Protein AF-A0A9J5ZP70-F1 (afdb_monomer_lite)

Radius of gyration: 16.61 Å; chains: 1; bounding box: 34×45×33 Å

Secondary structure (DSSP, 8-state):
----HHHHH-----HHHHHHHHSS------PSTTGGGS---TT--------TTSSHHHHHHHHHHHHHS-SEETTEE-----S-----

Organism: Solanum commersonii (NCBI:txid4109)

Foldseek 3Di:
DDDDVVNVVPDPDDPVRVCVVVVPDWDFQQWPPPCSPPRDTPPDDDDDDDDPPPCPVVRVVVSVQLAPDACDDPRDGPNHDHDDPPPD

InterPro domains:
  IPR027417 P-loop containing nucleoside triphosphate hydrolase [G3DSA:3.40.50.300] (38-88)
  IPR030547 DNA repair protein XRCC2 [PTHR46644] (6-83)

Sequence (88 aa):
MASSAREWIEADETAKQFLTRVFSERPFLPLPPPLHRIPLRPGNVVEIVGPSPSSKTRILMQAAINCILPKEWKGVNYGGLERISYVC

Structure (mmCIF, N/CA/C/O backbone):
data_AF-A0A9J5ZP70-F1
#
_entry.id   AF-A0A9J5ZP70-F1
#
loop_
_atom_site.group_PDB
_atom_site.id
_atom_site.type_symbol
_atom_site.label_atom_id
_atom_site.label_alt_id
_atom_site.label_comp_id
_atom_site.label_asym_id
_atom_site.label_entity_id
_atom_site.label_seq_id
_atom_site.pdbx_PDB_ins_code
_atom_site.Cartn_x
_atom_site.Cartn_y
_atom_site.Cartn_z
_atom_site.occupancy
_atom_site.B_iso_or_equiv
_atom_site.auth_seq_id
_atom_site.auth_comp_id
_atom_site.auth_asym_id
_atom_site.auth_atom_id
_atom_site.pdbx_PDB_model_num
ATOM 1 N N . MET A 1 1 ? 8.044 -21.750 13.026 1.00 41.19 1 MET A N 1
ATOM 2 C CA . MET A 1 1 ? 6.974 -22.614 12.486 1.00 41.19 1 MET A CA 1
ATOM 3 C C . MET A 1 1 ? 6.278 -21.824 11.398 1.00 41.19 1 MET A C 1
ATOM 5 O O . MET A 1 1 ? 5.802 -20.738 11.692 1.00 41.19 1 MET A O 1
ATOM 9 N N . ALA A 1 2 ? 6.349 -22.280 10.148 1.00 51.19 2 ALA A N 1
ATOM 10 C CA . ALA A 1 2 ? 5.685 -21.606 9.037 1.00 51.19 2 ALA A CA 1
ATOM 11 C C . ALA A 1 2 ? 4.192 -21.938 9.111 1.00 51.19 2 ALA A C 1
ATOM 13 O O . ALA A 1 2 ? 3.840 -23.108 8.971 1.00 51.19 2 ALA A O 1
ATOM 14 N N . SER A 1 3 ? 3.346 -20.942 9.383 1.00 57.59 3 SER A N 1
ATOM 15 C CA . SER A 1 3 ? 1.895 -21.119 9.315 1.00 57.59 3 SER A CA 1
ATOM 16 C C . SER A 1 3 ? 1.526 -21.514 7.891 1.00 57.59 3 SER A C 1
ATOM 18 O O . SER A 1 3 ? 1.972 -20.871 6.930 1.00 57.59 3 SER A O 1
ATOM 20 N N . SER A 1 4 ? 0.765 -22.591 7.733 1.00 72.31 4 SER A N 1
ATOM 21 C CA . SER A 1 4 ? 0.378 -23.044 6.397 1.00 72.31 4 SER A CA 1
ATOM 22 C C . SER A 1 4 ? -0.548 -22.002 5.756 1.00 72.31 4 SER A C 1
ATOM 24 O O . SER A 1 4 ? -1.338 -21.365 6.445 1.00 72.31 4 SER A O 1
ATOM 26 N N . ALA A 1 5 ? -0.493 -21.815 4.432 1.00 67.88 5 ALA A N 1
ATOM 27 C CA . ALA A 1 5 ? -1.405 -20.888 3.746 1.00 67.88 5 ALA A CA 1
ATOM 28 C C . ALA A 1 5 ? -2.888 -21.213 4.022 1.00 67.88 5 ALA A C 1
ATOM 30 O O . ALA A 1 5 ? -3.732 -20.327 3.959 1.00 67.88 5 ALA A O 1
ATOM 31 N N . ARG A 1 6 ? -3.193 -22.471 4.374 1.00 63.22 6 ARG A N 1
ATOM 32 C CA . ARG A 1 6 ? -4.523 -22.899 4.813 1.00 63.22 6 ARG A CA 1
ATOM 33 C C . ARG A 1 6 ? -4.930 -22.299 6.150 1.00 63.22 6 ARG A C 1
ATOM 35 O O . ARG A 1 6 ? -6.050 -21.837 6.235 1.00 63.22 6 ARG A O 1
ATOM 42 N N . GLU A 1 7 ? -4.037 -22.197 7.130 1.00 67.62 7 GLU A N 1
ATOM 43 C CA . GLU A 1 7 ? -4.340 -21.544 8.419 1.00 67.62 7 GLU A CA 1
ATOM 44 C C . GLU A 1 7 ? -4.642 -20.044 8.262 1.00 67.62 7 GLU A C 1
ATOM 46 O O . GLU A 1 7 ? -5.358 -19.470 9.074 1.00 67.62 7 GLU A O 1
ATOM 51 N N . TRP A 1 8 ? -4.125 -19.398 7.210 1.00 61.31 8 TRP A N 1
ATOM 52 C CA . TRP A 1 8 ? -4.475 -18.013 6.873 1.00 61.31 8 TRP A CA 1
ATOM 53 C C . TRP A 1 8 ? -5.830 -17.890 6.148 1.00 61.31 8 TRP A C 1
ATOM 55 O O . TRP A 1 8 ? -6.477 -16.848 6.228 1.00 61.31 8 TRP A O 1
ATOM 65 N N . ILE A 1 9 ? -6.254 -18.937 5.429 1.00 65.62 9 ILE A N 1
ATOM 66 C CA . ILE A 1 9 ? -7.482 -18.958 4.614 1.00 65.62 9 ILE A CA 1
ATOM 67 C C . ILE A 1 9 ? -8.683 -19.494 5.409 1.00 65.62 9 ILE A C 1
ATOM 69 O O . ILE A 1 9 ? -9.792 -18.983 5.259 1.00 65.62 9 ILE A O 1
ATOM 73 N N . GLU A 1 10 ? -8.475 -20.511 6.245 1.00 61.50 10 GLU A N 1
ATOM 74 C CA . GLU A 1 10 ? -9.477 -21.126 7.118 1.00 61.50 10 GLU A CA 1
ATOM 75 C C . GLU A 1 10 ? -9.635 -20.283 8.386 1.00 61.50 10 GLU A C 1
ATOM 77 O O . GLU A 1 10 ? -9.168 -20.623 9.470 1.00 61.50 10 GLU A O 1
ATOM 82 N N . ALA A 1 11 ? -10.281 -19.128 8.241 1.00 63.81 11 ALA A N 1
ATOM 83 C CA . ALA A 1 11 ? -10.781 -18.390 9.387 1.00 63.81 11 ALA A CA 1
ATOM 84 C C . ALA A 1 11 ? -12.142 -18.976 9.789 1.00 63.81 11 ALA A C 1
ATOM 86 O O . ALA A 1 11 ? -13.165 -18.632 9.195 1.00 63.81 11 ALA A O 1
ATOM 87 N N . ASP A 1 12 ? -12.164 -19.831 10.813 1.00 74.06 12 ASP A N 1
ATOM 88 C CA . ASP A 1 12 ? -13.393 -20.177 11.539 1.00 74.06 12 ASP A CA 1
ATOM 89 C C . ASP A 1 12 ? -13.865 -18.947 12.336 1.00 74.06 12 ASP A C 1
ATOM 91 O O . ASP A 1 12 ? -13.733 -18.863 13.559 1.00 74.06 12 ASP A O 1
ATOM 95 N N . GLU A 1 13 ? -14.364 -17.928 11.634 1.00 81.06 13 GLU A N 1
ATOM 96 C CA . GLU A 1 13 ? -14.883 -16.706 12.240 1.00 81.06 13 GLU A CA 1
ATOM 97 C C . GLU A 1 13 ? -16.409 -16.628 12.124 1.00 81.06 13 GLU A C 1
ATOM 99 O O . GLU A 1 13 ? -17.022 -16.946 11.104 1.00 81.06 13 GLU A O 1
ATOM 104 N N . THR A 1 14 ? -17.057 -16.172 13.196 1.00 88.50 14 THR A N 1
ATOM 105 C CA . THR A 1 14 ? -18.490 -15.865 13.168 1.00 88.50 14 THR A CA 1
ATOM 106 C C . THR A 1 14 ? -18.760 -14.666 12.259 1.00 88.50 14 THR A C 1
ATOM 108 O O . THR A 1 14 ? -17.923 -13.773 12.114 1.00 88.50 14 THR A O 1
ATOM 111 N N . ALA A 1 15 ? -19.984 -14.553 11.734 1.00 86.62 15 ALA A N 1
ATOM 112 C CA . ALA A 1 15 ? -20.391 -13.392 10.938 1.00 86.62 15 ALA A CA 1
ATOM 113 C C . ALA A 1 15 ? -20.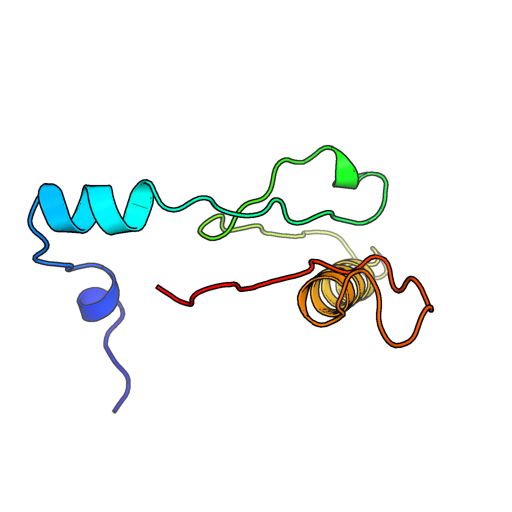127 -12.053 11.658 1.00 86.62 15 ALA A C 1
ATOM 115 O O . ALA A 1 15 ? -19.697 -11.087 11.037 1.00 86.62 15 ALA A O 1
ATOM 116 N N . LYS A 1 16 ? -20.315 -11.989 12.985 1.00 88.81 16 LYS A N 1
ATOM 117 C CA . LYS A 1 16 ? -20.021 -10.786 13.781 1.00 88.81 16 LYS A CA 1
ATOM 118 C C . LYS A 1 16 ? -18.530 -10.429 13.765 1.00 88.81 16 LYS A C 1
ATOM 120 O O . LYS A 1 16 ? -18.198 -9.249 13.651 1.00 88.81 16 LYS A O 1
ATOM 125 N N . GLN A 1 17 ? -17.647 -11.419 13.895 1.00 84.81 17 GLN A N 1
ATOM 126 C CA . GLN A 1 17 ? -16.193 -11.221 13.855 1.00 84.81 17 GLN A CA 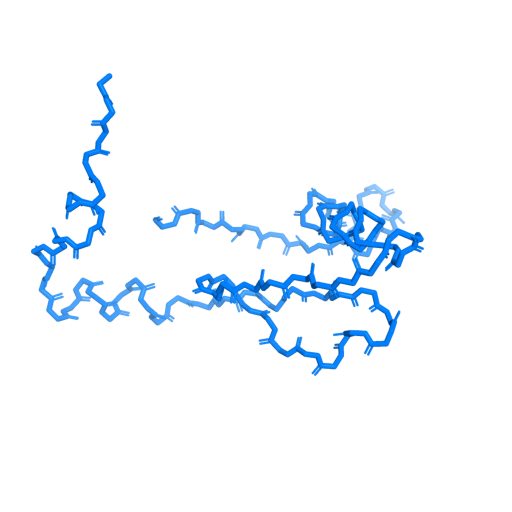1
ATOM 127 C C . GLN A 1 17 ? -15.743 -10.771 12.463 1.00 84.81 17 GLN A C 1
ATOM 129 O O . GLN A 1 17 ? -15.066 -9.746 12.361 1.00 84.81 17 GLN A O 1
ATOM 134 N N . PHE A 1 18 ? -16.243 -11.427 11.410 1.00 82.62 18 PHE A N 1
ATOM 135 C CA . PHE A 1 18 ? -16.001 -11.022 10.024 1.00 82.62 18 PHE A CA 1
ATOM 136 C C . PHE A 1 18 ? -16.419 -9.571 9.784 1.00 82.62 18 PHE A C 1
ATOM 138 O O . PHE A 1 18 ? -15.628 -8.756 9.312 1.00 82.62 18 PHE A O 1
ATOM 145 N N . LEU A 1 19 ? -17.652 -9.214 10.157 1.00 84.31 19 LEU A N 1
ATOM 146 C CA . LEU A 1 19 ? -18.161 -7.860 9.954 1.00 84.31 19 LEU A CA 1
ATOM 147 C C . LEU A 1 19 ? -17.348 -6.844 10.759 1.00 84.31 19 LEU A C 1
ATOM 149 O O . LEU A 1 19 ? -16.990 -5.811 10.216 1.00 84.31 19 LEU A O 1
ATOM 153 N N . THR A 1 20 ? -16.967 -7.150 11.999 1.00 84.25 20 THR A N 1
ATOM 154 C CA . THR A 1 20 ? -16.133 -6.252 12.818 1.00 84.25 20 THR A CA 1
ATOM 155 C C . THR A 1 20 ? -14.766 -5.981 12.169 1.00 84.25 20 THR A C 1
ATOM 157 O O . THR A 1 20 ? -14.306 -4.839 12.154 1.00 84.25 20 THR A O 1
ATOM 160 N N . ARG A 1 21 ? -14.146 -7.011 11.578 1.00 78.25 21 ARG A N 1
ATOM 161 C CA . ARG A 1 21 ? -12.855 -6.939 10.868 1.00 78.25 21 ARG A CA 1
ATOM 162 C C . ARG A 1 21 ? -12.948 -6.254 9.499 1.00 78.25 21 ARG A C 1
ATOM 164 O O . ARG A 1 21 ? -11.998 -5.624 9.033 1.00 78.25 21 ARG A O 1
ATOM 171 N N . VAL A 1 22 ? -14.072 -6.406 8.802 1.00 73.81 22 VAL A N 1
ATOM 172 C CA . VAL A 1 22 ? -14.260 -5.859 7.447 1.00 73.81 22 VAL A CA 1
ATOM 173 C C . VAL A 1 22 ? -14.806 -4.432 7.467 1.00 73.81 22 VAL A C 1
ATOM 175 O O . VAL A 1 22 ? -14.404 -3.640 6.617 1.00 73.81 22 VAL A O 1
ATOM 178 N N . PHE A 1 23 ? -15.654 -4.081 8.438 1.00 75.69 23 PHE A N 1
ATOM 179 C CA . PHE A 1 23 ? -16.242 -2.741 8.578 1.00 75.69 23 PHE A CA 1
ATOM 180 C C . PHE A 1 23 ? -15.303 -1.697 9.192 1.00 75.69 23 PHE A C 1
ATOM 182 O O . PHE A 1 23 ? -15.693 -0.540 9.331 1.00 75.69 23 PHE A O 1
ATOM 189 N N . SER A 1 24 ? -14.071 -2.061 9.545 1.00 69.88 24 SER A N 1
ATOM 190 C CA . SER A 1 24 ? -13.073 -1.087 9.985 1.00 69.88 24 SER A CA 1
ATOM 191 C C . SER A 1 24 ? -12.758 -0.112 8.842 1.00 69.88 24 SER A C 1
ATOM 193 O O . SER A 1 24 ? -12.549 -0.540 7.705 1.00 69.88 24 SER A O 1
ATOM 195 N N . GLU A 1 25 ? -12.709 1.193 9.119 1.00 67.12 25 GLU A N 1
ATOM 196 C CA . GLU A 1 25 ? -12.300 2.180 8.117 1.00 67.12 25 GLU A CA 1
ATOM 197 C C . GLU A 1 25 ? -10.887 1.869 7.622 1.00 67.12 25 GLU A C 1
ATOM 199 O O . GLU A 1 25 ? -9.947 1.714 8.402 1.00 67.12 25 GLU A O 1
ATOM 204 N N . ARG A 1 26 ? -10.738 1.758 6.300 1.00 72.00 26 ARG A N 1
ATOM 205 C CA . ARG A 1 26 ? -9.456 1.453 5.667 1.00 72.00 26 ARG A CA 1
ATOM 206 C C . ARG A 1 26 ? -8.953 2.693 4.943 1.00 72.00 26 ARG A C 1
ATOM 208 O O . ARG A 1 26 ? -9.616 3.115 3.988 1.00 72.00 26 ARG A O 1
ATOM 215 N N . PRO A 1 27 ? -7.812 3.272 5.356 1.00 73.81 27 PRO A N 1
ATOM 216 C CA . PRO A 1 27 ? -7.279 4.447 4.693 1.00 73.81 27 PRO A CA 1
ATOM 217 C C . PRO A 1 27 ? -6.935 4.120 3.241 1.00 73.81 27 PRO A C 1
ATOM 219 O O . PRO A 1 27 ? -6.502 3.017 2.901 1.00 73.81 27 PRO A O 1
ATOM 222 N N . PHE A 1 28 ? -7.157 5.102 2.376 1.00 79.06 28 PHE A N 1
ATOM 223 C CA . PHE A 1 28 ? -6.750 5.029 0.985 1.00 79.06 28 PHE A CA 1
ATOM 224 C C . PHE A 1 28 ? -5.220 5.087 0.888 1.00 79.06 28 PHE A C 1
ATOM 226 O O . PHE A 1 28 ? -4.599 5.898 1.574 1.00 79.06 28 PHE A O 1
ATOM 233 N N . LEU A 1 29 ? -4.618 4.252 0.036 1.00 81.44 29 LEU A N 1
ATOM 234 C CA . LEU A 1 29 ? -3.190 4.300 -0.269 1.00 81.44 29 LEU A CA 1
ATOM 235 C C . LEU A 1 29 ? -2.948 5.187 -1.505 1.00 81.44 29 LEU A C 1
ATOM 237 O O . LEU A 1 29 ? -3.173 4.728 -2.629 1.00 81.44 29 LEU A O 1
ATOM 241 N N . PRO A 1 30 ? -2.462 6.432 -1.343 1.00 77.56 30 PRO A N 1
ATOM 242 C CA . PRO A 1 30 ? -2.185 7.305 -2.470 1.00 77.56 30 PRO A CA 1
ATOM 243 C C . PRO A 1 30 ? -0.914 6.845 -3.189 1.00 77.56 30 PRO A C 1
ATOM 245 O O . PRO A 1 30 ? 0.200 6.938 -2.663 1.00 77.56 30 PRO A O 1
ATOM 248 N N . LEU A 1 31 ? -1.083 6.362 -4.419 1.00 83.31 31 LEU A N 1
ATOM 249 C CA . LEU A 1 31 ? 0.022 6.097 -5.334 1.00 83.31 31 LEU A CA 1
ATOM 250 C C . LEU A 1 31 ? 0.497 7.385 -6.027 1.00 83.31 31 LEU A C 1
ATOM 252 O O . LEU A 1 31 ? -0.289 8.320 -6.200 1.00 83.31 31 LEU A O 1
ATOM 256 N N . PRO A 1 32 ? 1.764 7.444 -6.479 1.00 81.50 32 PRO A N 1
ATOM 257 C CA . PRO A 1 32 ? 2.249 8.576 -7.260 1.00 81.50 32 PRO A CA 1
ATOM 258 C C . PRO A 1 32 ? 1.470 8.729 -8.581 1.00 81.50 32 PRO A C 1
ATOM 260 O O . PRO A 1 32 ? 0.999 7.736 -9.147 1.00 81.50 32 PRO A O 1
ATOM 263 N N . PRO A 1 33 ? 1.339 9.953 -9.128 1.00 80.25 33 PRO A N 1
ATOM 264 C CA . PRO A 1 33 ? 0.784 10.152 -10.461 1.00 80.25 33 PRO A CA 1
ATOM 265 C C . PRO A 1 33 ? 1.510 9.325 -11.537 1.00 80.25 33 PRO A C 1
ATOM 267 O O . PRO A 1 33 ? 2.731 9.196 -11.473 1.00 80.25 33 PRO A O 1
ATOM 270 N N . PRO A 1 34 ? 0.781 8.765 -12.526 1.00 80.69 34 PRO A N 1
ATOM 271 C CA . PRO A 1 34 ? -0.663 8.898 -12.777 1.00 80.69 34 PRO A CA 1
ATOM 272 C C . PRO A 1 34 ? -1.555 7.927 -11.974 1.00 80.69 34 PRO A C 1
ATOM 274 O O . PRO A 1 34 ? -2.777 7.989 -12.087 1.00 80.69 34 PRO A O 1
ATOM 277 N N . LEU A 1 35 ? -0.976 7.055 -11.146 1.00 83.00 35 LEU A N 1
ATOM 278 C CA . LEU A 1 35 ? -1.690 5.976 -10.451 1.00 83.00 35 LEU A CA 1
ATOM 279 C C . LEU A 1 35 ? -2.514 6.443 -9.237 1.00 83.00 35 LEU A C 1
ATOM 281 O O . LEU A 1 35 ? -3.289 5.660 -8.698 1.00 83.00 35 LEU A O 1
ATOM 285 N N . HIS A 1 36 ? -2.419 7.720 -8.847 1.00 82.31 36 HIS A N 1
ATOM 286 C CA . HIS A 1 36 ? -3.191 8.334 -7.752 1.00 82.31 36 HIS A CA 1
ATOM 287 C C . HIS A 1 36 ? -4.718 8.174 -7.878 1.00 82.31 36 HIS A C 1
ATOM 289 O O . HIS A 1 36 ? -5.437 8.366 -6.903 1.00 82.31 36 HIS A O 1
ATOM 295 N N . ARG A 1 37 ? -5.222 7.846 -9.076 1.00 81.75 37 ARG A N 1
ATOM 296 C CA . ARG A 1 37 ? -6.652 7.639 -9.349 1.00 81.75 37 ARG A CA 1
ATOM 297 C C . ARG A 1 37 ? -7.152 6.241 -8.987 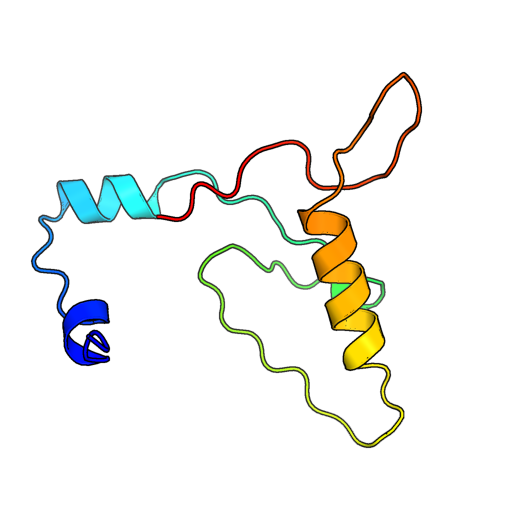1.00 81.75 37 ARG A C 1
ATOM 299 O O . ARG A 1 37 ? -8.357 6.020 -9.008 1.00 81.75 37 ARG A O 1
ATOM 306 N N . ILE A 1 38 ? -6.254 5.296 -8.709 1.00 84.06 38 ILE A N 1
ATOM 307 C CA . ILE A 1 38 ? -6.618 3.909 -8.404 1.00 84.06 38 ILE A CA 1
ATOM 308 C C . ILE A 1 38 ? -6.945 3.810 -6.908 1.00 84.06 38 ILE A C 1
ATOM 310 O O . ILE A 1 38 ? -6.027 4.001 -6.113 1.00 84.06 38 ILE A O 1
ATOM 314 N N . PRO A 1 39 ? -8.194 3.485 -6.506 1.00 81.38 39 PRO A N 1
ATOM 315 C CA . PRO A 1 39 ? -8.647 3.477 -5.114 1.00 81.38 39 PRO A CA 1
ATOM 316 C C . PRO A 1 39 ? -8.164 2.245 -4.305 1.00 81.38 39 PRO A C 1
ATOM 318 O O . PRO A 1 39 ? -8.976 1.457 -3.830 1.00 81.38 39 PRO A O 1
ATOM 321 N N . LEU A 1 40 ? -6.851 2.060 -4.138 1.00 85.44 40 LEU A N 1
ATOM 322 C CA . LEU A 1 40 ? -6.233 1.031 -3.299 1.00 85.44 40 LEU A CA 1
ATOM 323 C C . LEU A 1 40 ? -6.505 1.189 -1.799 1.00 85.44 40 LEU A C 1
ATOM 325 O O . LEU A 1 40 ? -6.316 2.257 -1.215 1.00 85.44 40 LEU A O 1
ATOM 329 N N . ARG A 1 41 ? -6.878 0.080 -1.160 1.00 81.25 41 ARG A N 1
ATOM 330 C CA . ARG A 1 41 ? -7.123 -0.028 0.283 1.00 81.25 41 ARG A CA 1
ATOM 331 C C . ARG A 1 41 ? -6.413 -1.256 0.866 1.00 81.25 41 ARG A C 1
ATOM 333 O O . ARG A 1 41 ? -6.196 -2.230 0.140 1.00 81.25 41 ARG A O 1
ATOM 340 N N . PRO A 1 42 ? -6.105 -1.264 2.176 1.00 79.31 42 PRO A N 1
ATOM 341 C CA . PRO A 1 42 ? -5.688 -2.470 2.883 1.00 79.31 42 PRO A CA 1
ATOM 342 C C . PRO A 1 42 ? -6.565 -3.687 2.541 1.00 79.31 42 PRO A C 1
ATOM 344 O O . PRO A 1 42 ? -7.798 -3.613 2.550 1.00 79.31 42 PRO A O 1
ATOM 347 N N . GLY A 1 43 ? -5.918 -4.806 2.215 1.00 78.75 43 GLY A N 1
ATOM 348 C CA . GLY A 1 43 ? -6.562 -6.036 1.744 1.00 78.75 43 GLY A CA 1
ATOM 349 C C . GLY A 1 43 ? -6.699 -6.153 0.222 1.00 78.75 43 GLY A C 1
ATOM 350 O O . GLY A 1 43 ? -7.079 -7.213 -0.264 1.00 78.75 43 GLY A O 1
ATOM 351 N N . ASN A 1 44 ? -6.385 -5.111 -0.551 1.00 84.38 44 ASN A N 1
ATOM 352 C CA . ASN A 1 44 ? -6.209 -5.264 -1.993 1.00 84.38 44 ASN A CA 1
ATOM 353 C C . ASN A 1 44 ? -4.844 -5.886 -2.299 1.00 84.38 44 ASN A C 1
ATOM 355 O O . ASN A 1 44 ? -3.836 -5.518 -1.698 1.00 84.38 44 ASN A O 1
ATOM 359 N N . VAL A 1 45 ? -4.818 -6.787 -3.277 1.00 87.12 45 VAL A N 1
ATOM 360 C CA . VAL A 1 45 ? -3.585 -7.300 -3.877 1.00 87.12 45 VAL A CA 1
ATOM 361 C C . VAL A 1 45 ? -3.403 -6.597 -5.215 1.00 87.12 45 VAL A C 1
ATOM 363 O O . VAL A 1 45 ? -4.337 -6.535 -6.013 1.00 87.12 45 VAL A O 1
ATOM 366 N N . VAL A 1 46 ? -2.220 -6.031 -5.442 1.00 86.88 46 VAL A N 1
ATOM 367 C CA . VAL A 1 46 ? -1.903 -5.252 -6.644 1.00 86.88 46 VAL A CA 1
ATOM 368 C C . VAL A 1 46 ? -0.604 -5.760 -7.237 1.00 86.88 46 VAL A C 1
ATOM 370 O O . VAL A 1 46 ? 0.415 -5.812 -6.551 1.00 86.88 46 VAL A O 1
ATOM 373 N N . GLU A 1 47 ? -0.636 -6.081 -8.524 1.00 90.31 47 GLU A N 1
ATOM 374 C CA . GLU A 1 47 ? 0.542 -6.449 -9.298 1.00 90.31 47 GLU A CA 1
ATOM 375 C C . GLU A 1 47 ? 0.968 -5.276 -10.194 1.00 90.31 47 GLU A C 1
ATOM 377 O O . GLU A 1 47 ? 0.149 -4.693 -10.904 1.00 90.31 47 GLU A O 1
ATOM 382 N N . ILE A 1 48 ? 2.256 -4.916 -10.166 1.00 88.62 48 ILE A N 1
ATOM 383 C CA . ILE A 1 48 ? 2.827 -3.870 -11.027 1.00 88.62 48 ILE A CA 1
ATOM 384 C C . ILE A 1 48 ? 3.753 -4.529 -12.052 1.00 88.62 48 ILE A C 1
ATOM 386 O O . ILE A 1 48 ? 4.878 -4.915 -11.729 1.00 88.62 48 ILE A O 1
ATOM 390 N N . VAL A 1 49 ? 3.303 -4.601 -13.305 1.00 92.19 49 VAL A N 1
ATOM 391 C CA . VAL A 1 49 ? 4.023 -5.264 -14.403 1.00 92.19 49 VAL A CA 1
ATOM 392 C C . VAL A 1 49 ? 4.610 -4.239 -15.376 1.00 92.19 49 VAL A C 1
ATOM 394 O O . VAL A 1 49 ? 4.010 -3.207 -15.669 1.00 92.19 49 VAL A O 1
ATOM 397 N N . GLY A 1 50 ? 5.809 -4.516 -15.890 1.00 92.00 50 GLY A N 1
ATOM 398 C CA . GLY A 1 50 ? 6.420 -3.750 -16.977 1.00 92.00 50 GLY A CA 1
ATOM 399 C C . GLY A 1 50 ? 7.906 -4.074 -17.171 1.00 92.00 50 GLY A C 1
ATOM 400 O O . GLY A 1 50 ? 8.540 -4.586 -16.241 1.00 92.00 50 GLY A O 1
ATOM 401 N N . PRO A 1 51 ? 8.494 -3.769 -18.341 1.00 93.94 51 PRO A N 1
ATOM 402 C CA . PRO A 1 51 ? 9.913 -4.009 -18.615 1.00 93.94 51 PRO A CA 1
ATOM 403 C C . PRO A 1 51 ? 10.818 -3.120 -17.750 1.00 93.94 51 PRO A C 1
ATOM 405 O O . PRO A 1 51 ? 10.387 -2.109 -17.200 1.00 93.94 51 PRO A O 1
ATOM 408 N N . SER A 1 52 ? 12.092 -3.471 -17.586 1.00 93.12 52 SER A N 1
ATOM 409 C CA . SER A 1 52 ? 13.051 -2.509 -17.024 1.00 93.12 52 SER A CA 1
ATOM 410 C C . SER A 1 52 ? 13.337 -1.417 -18.067 1.00 93.12 52 SER A C 1
ATOM 412 O O . SER A 1 52 ? 13.546 -1.791 -19.221 1.00 93.12 52 SER A O 1
ATOM 414 N N . PRO A 1 53 ? 13.357 -0.105 -17.732 1.00 86.44 53 PRO A N 1
ATOM 415 C CA . PRO A 1 53 ? 13.225 0.535 -16.415 1.00 86.44 53 PRO A CA 1
ATOM 416 C C . PRO A 1 53 ? 11.856 1.229 -16.175 1.00 86.44 53 PRO A C 1
ATOM 418 O O . PRO A 1 53 ? 11.770 2.448 -16.041 1.00 86.44 53 PRO A O 1
ATOM 421 N N . SER A 1 54 ? 10.757 0.477 -16.045 1.00 89.56 54 SER A N 1
ATOM 422 C CA . SER A 1 54 ? 9.387 1.017 -15.879 1.00 89.56 54 SER A CA 1
ATOM 423 C C . SER A 1 54 ? 9.043 1.605 -14.495 1.00 89.56 54 SER A C 1
ATOM 425 O O . SER A 1 54 ? 7.879 1.658 -14.108 1.00 89.56 54 SER A O 1
ATOM 427 N N . SER A 1 55 ? 10.034 2.027 -13.706 1.00 91.12 55 SER A N 1
ATOM 428 C CA . SER A 1 55 ? 9.843 2.649 -12.380 1.00 91.12 55 SER A CA 1
ATOM 429 C C . SER A 1 55 ? 9.105 1.821 -11.310 1.00 91.12 55 SER A C 1
ATOM 431 O O . SER A 1 55 ? 8.775 2.375 -10.264 1.00 91.12 55 SER A O 1
ATOM 433 N N . LYS A 1 56 ? 8.915 0.503 -11.492 1.00 93.00 56 LYS A N 1
ATOM 434 C CA . LYS A 1 56 ? 8.264 -0.393 -10.501 1.00 93.00 56 LYS A CA 1
ATOM 435 C C . LYS A 1 56 ? 8.794 -0.181 -9.078 1.00 93.00 56 LYS A C 1
ATOM 437 O O . LYS A 1 56 ? 8.029 0.112 -8.166 1.00 93.00 56 LYS A O 1
ATOM 442 N N . THR A 1 57 ? 10.117 -0.232 -8.914 1.00 92.06 57 THR A N 1
ATOM 443 C CA . THR A 1 57 ? 10.792 -0.021 -7.624 1.00 92.06 57 THR A CA 1
ATOM 444 C C . THR A 1 57 ? 10.505 1.361 -7.042 1.00 92.06 57 THR A C 1
ATOM 446 O O . THR A 1 57 ? 10.247 1.485 -5.851 1.00 92.06 57 THR A O 1
ATOM 449 N N . ARG A 1 58 ? 10.498 2.409 -7.875 1.00 92.00 58 ARG A N 1
ATOM 450 C CA . ARG A 1 58 ? 10.259 3.789 -7.430 1.00 92.00 58 ARG A CA 1
ATOM 451 C C . ARG A 1 58 ? 8.817 4.000 -6.969 1.00 92.00 58 ARG A C 1
ATOM 453 O O . ARG A 1 58 ? 8.602 4.693 -5.981 1.00 92.00 58 ARG A O 1
ATOM 460 N N . ILE A 1 59 ? 7.851 3.376 -7.646 1.00 90.50 59 ILE A N 1
ATOM 461 C CA . ILE A 1 59 ? 6.436 3.402 -7.250 1.00 90.50 59 ILE A CA 1
ATOM 462 C C . ILE A 1 59 ? 6.262 2.738 -5.880 1.00 90.50 59 ILE A C 1
ATOM 464 O O . ILE A 1 59 ? 5.666 3.339 -4.988 1.00 90.50 59 ILE A O 1
ATOM 468 N N . LEU A 1 60 ? 6.829 1.540 -5.692 1.00 90.56 60 LEU A N 1
ATOM 469 C CA . LEU A 1 60 ? 6.750 0.815 -4.419 1.00 90.56 60 LEU A CA 1
ATOM 470 C C . LEU A 1 60 ? 7.455 1.563 -3.278 1.00 90.56 60 LEU A C 1
ATOM 472 O O . LEU A 1 60 ? 6.911 1.644 -2.180 1.00 90.56 60 LEU A O 1
ATOM 476 N N . MET A 1 61 ? 8.619 2.169 -3.538 1.00 91.88 61 MET A N 1
ATOM 477 C CA . MET A 1 61 ? 9.313 2.993 -2.543 1.00 91.88 61 MET A CA 1
ATOM 478 C C . MET A 1 61 ? 8.486 4.212 -2.127 1.00 91.88 61 MET A C 1
ATOM 480 O O . MET A 1 61 ? 8.370 4.484 -0.936 1.00 91.88 61 MET A O 1
ATOM 484 N N . GLN A 1 62 ? 7.871 4.927 -3.076 1.00 87.94 62 GLN A N 1
ATOM 485 C CA . GLN A 1 62 ? 7.038 6.084 -2.739 1.00 87.94 62 GLN A CA 1
ATOM 486 C C . GLN A 1 62 ? 5.801 5.675 -1.932 1.00 87.94 62 GLN A C 1
ATOM 488 O O . GLN A 1 62 ? 5.448 6.357 -0.971 1.00 87.94 62 GLN A O 1
ATOM 493 N N . ALA A 1 63 ? 5.168 4.552 -2.285 1.00 87.12 63 ALA A N 1
ATOM 494 C CA . ALA A 1 63 ? 4.057 4.008 -1.512 1.00 87.12 63 ALA A CA 1
ATOM 495 C C . ALA A 1 63 ? 4.486 3.682 -0.070 1.00 87.12 63 ALA A C 1
ATOM 497 O O . ALA A 1 63 ? 3.796 4.064 0.871 1.00 87.12 63 ALA A O 1
ATOM 498 N N . ALA A 1 64 ? 5.655 3.057 0.118 1.00 87.69 64 ALA A N 1
ATOM 499 C CA . ALA A 1 64 ? 6.193 2.753 1.444 1.00 87.69 64 ALA A CA 1
ATOM 500 C C . ALA A 1 64 ? 6.487 4.019 2.269 1.00 87.69 64 ALA A C 1
ATOM 502 O O . ALA A 1 64 ? 6.122 4.081 3.441 1.00 87.69 64 ALA A O 1
ATOM 503 N N . ILE A 1 65 ? 7.086 5.045 1.657 1.00 87.12 65 ILE A N 1
ATOM 504 C CA . ILE A 1 65 ? 7.347 6.338 2.310 1.00 87.12 65 ILE A CA 1
ATOM 505 C C . ILE A 1 65 ? 6.036 6.971 2.793 1.00 87.12 65 ILE A C 1
ATOM 507 O O . ILE A 1 65 ? 5.942 7.363 3.956 1.00 87.12 65 ILE A O 1
ATOM 511 N N . ASN A 1 66 ? 5.011 7.011 1.934 1.00 83.50 66 ASN A N 1
ATOM 512 C CA . ASN A 1 66 ? 3.701 7.565 2.283 1.00 83.50 66 ASN A CA 1
ATOM 513 C C . ASN A 1 66 ? 3.043 6.804 3.448 1.00 83.50 66 ASN A C 1
ATOM 515 O O . ASN A 1 66 ? 2.363 7.418 4.262 1.00 83.50 66 ASN A O 1
ATOM 519 N N . CYS A 1 67 ? 3.243 5.486 3.545 1.00 81.94 67 CYS A N 1
ATOM 520 C CA . CYS A 1 67 ? 2.709 4.673 4.642 1.00 81.94 67 CYS A CA 1
ATOM 521 C C . CYS A 1 67 ? 3.423 4.893 5.981 1.00 81.94 67 CYS A C 1
ATOM 523 O O . CYS A 1 67 ? 2.795 4.764 7.028 1.00 81.94 67 CYS A O 1
ATOM 525 N N . ILE A 1 68 ? 4.735 5.141 5.957 1.00 84.06 68 ILE A N 1
ATOM 526 C CA . ILE A 1 68 ? 5.566 5.199 7.170 1.00 84.06 68 ILE A CA 1
ATOM 527 C C . ILE A 1 68 ? 5.589 6.611 7.761 1.00 84.06 68 ILE A C 1
ATOM 529 O O . ILE A 1 68 ? 5.647 6.767 8.982 1.00 84.06 68 ILE A O 1
ATOM 533 N N . LEU A 1 69 ? 5.572 7.643 6.914 1.00 85.62 69 LEU A N 1
ATOM 534 C CA . LEU A 1 69 ? 5.655 9.021 7.380 1.00 85.62 69 LEU A CA 1
ATOM 535 C C . LEU A 1 69 ? 4.301 9.526 7.911 1.00 85.62 69 LEU A C 1
ATOM 537 O O . LEU A 1 69 ? 3.250 9.180 7.371 1.00 85.62 69 LEU A O 1
ATOM 541 N N . PRO A 1 70 ? 4.301 10.380 8.948 1.00 83.94 70 PRO A N 1
ATOM 542 C CA . PRO A 1 70 ? 3.098 11.095 9.363 1.00 83.94 70 PRO A CA 1
ATOM 543 C C . PRO A 1 70 ? 2.719 12.175 8.334 1.00 83.94 70 PRO A C 1
ATOM 545 O O . PRO A 1 70 ? 3.529 12.549 7.486 1.00 83.94 70 PRO A O 1
ATOM 548 N N . LYS A 1 71 ? 1.501 12.730 8.419 1.00 83.25 71 LYS A N 1
ATOM 549 C CA . LYS A 1 71 ? 1.145 13.930 7.633 1.00 83.25 71 LYS A CA 1
ATOM 550 C C . LYS A 1 71 ? 1.993 15.121 8.049 1.00 83.25 71 LYS A C 1
ATOM 552 O O . LYS A 1 71 ? 2.522 15.821 7.195 1.00 83.25 71 LYS A O 1
ATOM 557 N N . GLU A 1 72 ? 2.146 15.319 9.352 1.00 86.19 72 GLU A N 1
ATOM 558 C CA . GLU A 1 72 ? 2.912 16.415 9.923 1.00 86.19 72 GLU A CA 1
ATOM 559 C C . GLU A 1 72 ? 3.732 15.924 11.116 1.00 86.19 72 GLU A C 1
ATOM 561 O O . GLU A 1 72 ? 3.274 15.104 11.913 1.00 86.19 72 GLU A O 1
ATOM 566 N N . TRP A 1 73 ? 4.959 16.421 11.250 1.00 84.38 73 TRP A N 1
ATOM 567 C CA . TRP A 1 73 ? 5.762 16.225 12.450 1.00 84.38 73 TRP A CA 1
ATOM 568 C C . TRP A 1 73 ? 6.554 17.491 12.757 1.00 84.38 73 TRP A C 1
ATOM 570 O O . TRP A 1 73 ? 7.276 18.006 11.906 1.00 84.38 73 TRP A O 1
ATOM 580 N N . LYS A 1 74 ? 6.402 18.003 13.987 1.00 87.88 74 LYS A N 1
ATOM 581 C CA . LYS A 1 74 ? 7.044 19.241 14.467 1.00 87.88 74 LYS A CA 1
ATOM 582 C C . LYS A 1 74 ? 6.806 20.460 13.552 1.00 87.88 74 LYS A C 1
ATOM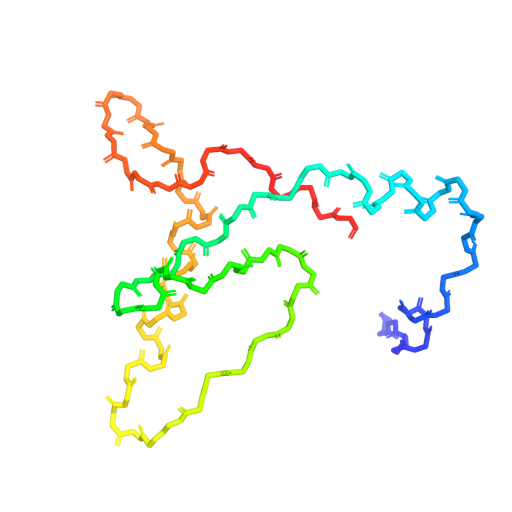 584 O O . LYS A 1 74 ? 7.726 21.242 13.331 1.00 87.88 74 LYS A O 1
ATOM 589 N N . GLY A 1 75 ? 5.597 20.618 13.008 1.00 87.56 75 GLY A N 1
ATOM 590 C CA . GLY A 1 75 ? 5.262 21.732 12.111 1.00 87.56 75 GLY A CA 1
ATOM 591 C C . GLY A 1 75 ? 5.709 21.547 10.657 1.00 87.56 75 GLY A C 1
ATOM 592 O O . GLY A 1 75 ? 5.471 22.427 9.833 1.00 87.56 75 GLY A O 1
ATOM 593 N N . VAL A 1 76 ? 6.358 20.426 10.316 1.00 86.75 76 VAL A N 1
ATOM 594 C CA . VAL A 1 76 ? 6.757 20.101 8.939 1.00 86.75 76 VAL A CA 1
ATOM 595 C C . VAL A 1 76 ? 5.768 19.105 8.349 1.00 86.75 76 VAL A C 1
ATOM 597 O O . VAL A 1 76 ? 5.559 18.030 8.911 1.00 86.75 76 VAL A O 1
ATOM 600 N N . ASN A 1 77 ? 5.179 19.448 7.202 1.00 84.88 77 ASN A N 1
ATOM 601 C CA . ASN A 1 77 ? 4.269 18.571 6.472 1.00 84.88 77 ASN A CA 1
ATOM 602 C C . ASN A 1 77 ? 5.065 17.592 5.593 1.00 84.88 77 ASN A C 1
ATOM 604 O O . ASN A 1 77 ? 5.750 18.001 4.657 1.00 84.88 77 ASN A O 1
ATOM 608 N N . TYR A 1 78 ? 4.970 16.303 5.906 1.00 82.12 78 TYR A N 1
ATOM 609 C CA . TYR A 1 78 ? 5.604 15.216 5.159 1.00 82.12 78 TYR A CA 1
ATOM 610 C C . TYR A 1 78 ? 4.638 14.538 4.178 1.00 82.12 78 TYR A C 1
ATOM 612 O O . TYR A 1 78 ? 5.075 13.744 3.347 1.00 82.12 78 TYR A O 1
ATOM 620 N N . GLY A 1 79 ? 3.336 14.833 4.264 1.00 74.69 79 GLY A N 1
ATOM 621 C CA . GLY A 1 79 ? 2.324 14.320 3.340 1.00 74.69 79 GLY A CA 1
ATOM 622 C C . GLY A 1 79 ? 2.062 12.811 3.428 1.00 74.69 79 GLY A C 1
ATOM 623 O O . GLY A 1 79 ? 1.441 12.261 2.519 1.00 74.69 79 GLY A O 1
ATOM 624 N N . GLY A 1 80 ? 2.530 12.135 4.483 1.00 78.81 80 GLY A N 1
ATOM 625 C CA . GLY A 1 80 ? 2.278 10.710 4.701 1.00 78.81 80 GLY A CA 1
ATOM 626 C C . GLY A 1 80 ? 0.880 10.409 5.259 1.00 78.81 80 GLY A C 1
ATOM 627 O O . GLY A 1 80 ? 0.045 11.299 5.408 1.00 78.81 80 GLY A O 1
ATOM 628 N N . LEU A 1 81 ? 0.579 9.147 5.553 1.00 72.44 81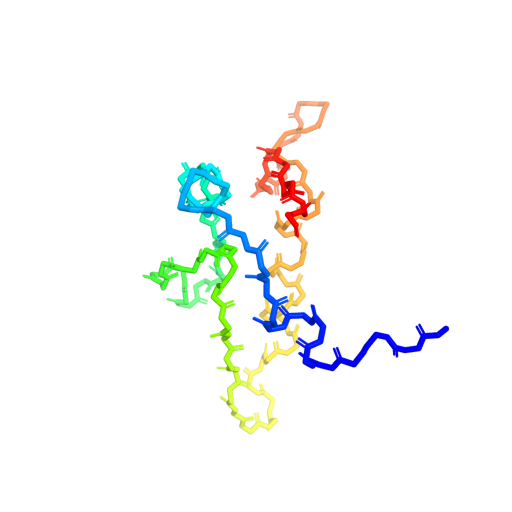 LEU A N 1
ATOM 629 C CA . LEU A 1 81 ? -0.716 8.708 6.077 1.00 72.44 81 LEU A CA 1
ATOM 630 C C . LEU A 1 81 ? -0.706 8.762 7.612 1.00 72.44 81 LEU A C 1
ATOM 632 O O . LEU A 1 81 ? -0.290 7.837 8.301 1.00 72.44 81 LEU A O 1
ATOM 636 N N . GLU A 1 82 ? -1.167 9.882 8.168 1.00 63.06 82 GLU A N 1
ATOM 637 C CA . GLU A 1 82 ? -1.355 10.059 9.611 1.00 63.06 82 GLU A CA 1
ATOM 638 C C . GLU A 1 82 ? -2.360 9.032 10.169 1.00 63.06 82 GLU A C 1
ATOM 640 O O . GLU A 1 82 ? -3.568 9.172 9.999 1.00 63.06 82 GLU A O 1
ATOM 645 N N . ARG A 1 83 ? -1.800 8.034 10.865 1.00 55.91 83 ARG A N 1
ATOM 646 C CA . ARG A 1 83 ? -2.407 6.991 11.713 1.00 55.91 83 ARG A CA 1
ATOM 647 C C . ARG A 1 83 ? -2.997 5.713 11.072 1.00 55.91 83 ARG A C 1
ATOM 649 O O . ARG A 1 83 ? -4.092 5.679 10.534 1.00 55.91 83 ARG A O 1
ATOM 656 N N . ILE A 1 84 ? -2.262 4.643 11.413 1.00 46.12 84 ILE A N 1
ATOM 657 C CA . ILE A 1 84 ? -2.631 3.297 11.893 1.00 46.12 84 ILE A CA 1
ATOM 658 C C . ILE A 1 84 ? -3.286 2.347 10.884 1.00 46.12 84 ILE A C 1
ATOM 660 O O . ILE A 1 84 ? -4.481 2.068 10.924 1.00 46.12 84 ILE A O 1
ATOM 664 N N . SER A 1 85 ? -2.436 1.692 10.091 1.00 42.97 85 SER A N 1
ATOM 665 C CA . SER A 1 85 ? -2.666 0.295 9.724 1.00 42.97 85 SER A CA 1
ATOM 666 C C . SER A 1 85 ? -2.694 -0.528 11.015 1.00 42.97 85 SER A C 1
ATOM 668 O O . SER A 1 85 ? -1.654 -0.990 11.484 1.00 42.97 85 SER A O 1
ATOM 670 N N . TYR A 1 86 ? -3.864 -0.688 11.635 1.00 40.25 86 TYR A N 1
ATOM 671 C CA . TYR A 1 86 ? -4.063 -1.830 12.514 1.00 40.25 86 TYR A CA 1
ATOM 672 C C . TYR A 1 86 ? -3.941 -3.034 11.588 1.00 40.25 86 TYR A C 1
ATOM 674 O O . TYR A 1 86 ? -4.798 -3.265 10.734 1.00 40.25 86 TYR A O 1
ATOM 682 N N . VAL A 1 87 ? -2.799 -3.710 11.674 1.00 39.91 87 VAL A N 1
ATOM 683 C CA . VAL A 1 87 ? -2.623 -5.048 11.124 1.00 39.91 87 VAL A CA 1
ATOM 684 C C . VAL A 1 87 ? -3.725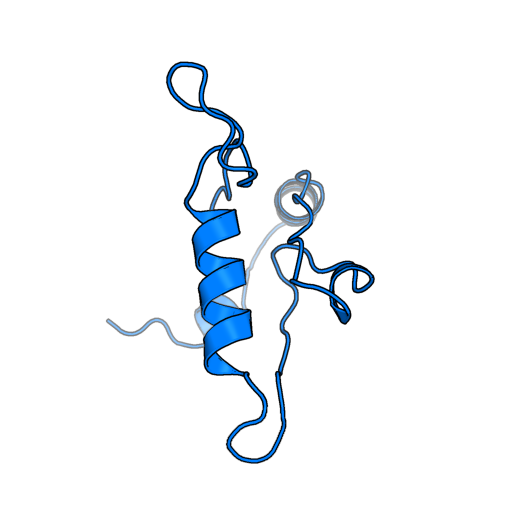 -5.881 11.777 1.00 39.91 87 VAL A C 1
ATOM 686 O O . VAL A 1 87 ? -3.677 -6.110 12.983 1.00 39.91 87 VAL A O 1
ATOM 689 N N . CYS A 1 88 ? -4.780 -6.170 11.013 1.00 35.66 88 CYS A N 1
ATOM 690 C CA . CYS A 1 88 ? -5.771 -7.176 11.379 1.00 35.66 88 CYS A CA 1
ATOM 691 C C . CYS A 1 88 ? -5.135 -8.555 11.257 1.00 35.66 88 CYS A C 1
ATOM 693 O O . CYS A 1 88 ? -4.385 -8.750 10.270 1.00 35.66 88 CYS A O 1
#

pLDDT: mean 78.04, std 13.63, range [35.66, 93.94]